Protein AF-A0A348SC33-F1 (afdb_monomer_lite)

Radius of gyration: 16.49 Å; chains: 1; bounding box: 42×33×47 Å

Secondary structure (DSSP, 8-state):
-EEESTTHHHHTT-EEEEEEETTEEEEEEEEEEEEEETTEEEEEEEEEE-SS--HHHHHHH-HHHHHH-EEEE-EEEEEEEEEEEETTEEEEEEEEEEEEETTEEEEEEEEEE-TTS-HHHHHHHHHHHHHHHTT-TT-----S-HHHHHHTT-

pLDDT: mean 93.89, std 4.31, range [76.69, 98.5]

Structure (mmCIF, N/CA/C/O backbone):
data_AF-A0A348SC33-F1
#
_entry.id   AF-A0A348SC33-F1
#
loop_
_atom_site.group_PDB
_atom_site.id
_atom_site.type_symbol
_atom_site.label_atom_id
_atom_site.label_alt_id
_atom_site.label_comp_id
_atom_site.label_asym_id
_atom_site.label_entity_id
_atom_site.label_seq_id
_atom_site.pdbx_PDB_ins_code
_atom_site.Cartn_x
_atom_site.Cartn_y
_atom_site.Cartn_z
_atom_site.occupancy
_atom_site.B_iso_or_equiv
_atom_site.auth_seq_id
_atom_site.auth_comp_id
_atom_site.auth_asym_id
_atom_site.auth_atom_id
_atom_site.pdbx_PDB_model_num
ATOM 1 N N . THR A 1 1 ? 5.438 -8.524 -5.247 1.00 96.69 1 THR A N 1
ATOM 2 C CA . THR A 1 1 ? 6.752 -8.060 -5.719 1.00 96.69 1 THR A CA 1
ATOM 3 C C . THR A 1 1 ? 6.723 -6.580 -6.020 1.00 96.69 1 THR A C 1
ATOM 5 O O . THR A 1 1 ? 5.744 -6.107 -6.583 1.00 96.69 1 THR A O 1
ATOM 8 N N . TYR A 1 2 ? 7.755 -5.843 -5.629 1.00 98.00 2 TYR A N 1
ATOM 9 C CA . TYR A 1 2 ? 7.982 -4.454 -6.014 1.00 98.00 2 TYR A CA 1
ATOM 10 C C . TYR A 1 2 ? 8.901 -4.395 -7.228 1.00 98.00 2 TYR A C 1
ATOM 12 O O . TYR A 1 2 ? 9.831 -5.197 -7.344 1.00 98.00 2 TYR A O 1
ATOM 20 N N . LEU A 1 3 ? 8.596 -3.460 -8.122 1.00 98.25 3 LEU A N 1
ATOM 21 C CA . LEU A 1 3 ? 9.279 -3.266 -9.390 1.00 98.25 3 LEU A CA 1
ATOM 22 C C . LEU A 1 3 ? 9.942 -1.892 -9.391 1.00 98.25 3 LEU A C 1
ATOM 24 O O . LEU A 1 3 ? 9.282 -0.899 -9.093 1.00 98.25 3 LEU A O 1
ATOM 28 N N . ASP A 1 4 ? 11.220 -1.841 -9.743 1.00 98.00 4 ASP A N 1
ATOM 29 C CA . ASP A 1 4 ? 11.948 -0.590 -9.952 1.00 98.00 4 ASP A CA 1
ATOM 30 C C . ASP A 1 4 ? 13.079 -0.817 -10.970 1.00 98.00 4 ASP A C 1
ATOM 32 O O . ASP A 1 4 ? 13.376 -1.948 -11.357 1.00 98.00 4 ASP A O 1
ATOM 36 N N . HIS A 1 5 ? 13.695 0.266 -11.423 1.00 97.75 5 HIS A N 1
ATOM 37 C CA . HIS A 1 5 ? 14.918 0.259 -12.206 1.00 97.75 5 HIS A CA 1
ATOM 38 C C . HIS A 1 5 ? 15.887 1.282 -11.618 1.00 97.75 5 HIS A C 1
ATOM 40 O O . HIS A 1 5 ? 15.567 2.470 -11.547 1.00 97.75 5 HIS A O 1
ATOM 46 N N . ALA A 1 6 ? 17.065 0.829 -11.180 1.00 95.38 6 ALA A N 1
ATOM 47 C CA . ALA A 1 6 ? 18.109 1.690 -10.612 1.00 95.38 6 ALA A CA 1
ATOM 48 C C . ALA A 1 6 ? 17.607 2.637 -9.492 1.00 95.38 6 ALA A C 1
ATOM 50 O O . ALA A 1 6 ? 18.049 3.778 -9.393 1.00 95.38 6 ALA A O 1
ATOM 51 N N . ALA A 1 7 ? 16.663 2.164 -8.664 1.00 94.75 7 ALA A N 1
ATOM 52 C CA . ALA A 1 7 ? 16.005 2.932 -7.597 1.00 94.75 7 ALA A CA 1
ATOM 53 C C . ALA A 1 7 ? 15.290 4.221 -8.068 1.00 94.75 7 ALA A C 1
ATOM 55 O O . ALA A 1 7 ? 15.092 5.156 -7.285 1.00 94.75 7 ALA A O 1
ATOM 56 N N . THR A 1 8 ? 14.902 4.303 -9.343 1.00 96.88 8 THR A N 1
ATOM 57 C CA . THR A 1 8 ? 14.295 5.505 -9.934 1.00 96.88 8 THR A CA 1
ATOM 58 C C . THR A 1 8 ? 12.948 5.846 -9.301 1.00 96.88 8 THR A C 1
ATOM 60 O O . THR A 1 8 ? 12.678 7.019 -9.050 1.00 96.88 8 THR A O 1
ATOM 63 N N . LEU A 1 9 ? 12.087 4.859 -9.041 1.00 96.44 9 LEU A N 1
ATOM 64 C CA . LEU A 1 9 ? 10.796 5.097 -8.387 1.00 96.44 9 LEU A CA 1
ATOM 65 C C . LEU A 1 9 ? 10.982 5.370 -6.894 1.00 96.44 9 LEU A C 1
ATOM 67 O O . LEU A 1 9 ? 10.425 6.341 -6.380 1.00 96.44 9 LEU A O 1
ATOM 71 N N . ILE A 1 10 ? 11.815 4.577 -6.218 1.00 93.62 10 ILE A N 1
ATOM 72 C CA . ILE A 1 10 ? 12.076 4.716 -4.779 1.00 93.62 10 ILE A CA 1
ATOM 73 C C . ILE A 1 10 ? 12.619 6.110 -4.443 1.00 93.62 10 ILE A C 1
ATOM 75 O O . ILE A 1 10 ? 12.118 6.762 -3.531 1.00 93.62 10 ILE A O 1
ATOM 79 N N . THR A 1 11 ? 13.593 6.616 -5.207 1.00 93.00 11 THR A N 1
ATOM 80 C CA . THR A 1 11 ? 14.168 7.961 -4.993 1.00 93.00 11 THR A CA 1
ATOM 81 C C . THR A 1 11 ? 13.171 9.097 -5.230 1.00 93.00 11 THR A C 1
ATOM 83 O O . THR A 1 11 ? 13.342 10.184 -4.682 1.00 93.00 11 THR A O 1
ATOM 86 N N . ARG A 1 12 ? 12.095 8.850 -5.989 1.00 92.62 12 ARG A N 1
ATOM 87 C CA . ARG A 1 12 ? 10.962 9.776 -6.161 1.00 92.62 12 ARG A CA 1
ATOM 88 C C . ARG A 1 12 ? 9.908 9.651 -5.053 1.00 92.62 12 ARG A C 1
ATOM 90 O O . ARG A 1 12 ? 8.905 10.358 -5.092 1.00 92.62 12 ARG A O 1
ATOM 97 N N . GLY A 1 13 ? 10.094 8.742 -4.095 1.00 91.56 13 GLY A N 1
ATOM 98 C CA . GLY A 1 13 ? 9.094 8.407 -3.079 1.00 91.56 13 GLY A CA 1
ATOM 99 C C . GLY A 1 13 ? 7.894 7.641 -3.646 1.00 91.56 13 GLY A C 1
ATOM 100 O O . GLY A 1 13 ? 6.788 7.739 -3.113 1.00 91.56 13 GLY A O 1
ATOM 101 N N . TRP A 1 14 ? 8.072 6.942 -4.769 1.00 96.06 14 TRP A N 1
ATOM 102 C CA . TRP A 1 14 ? 7.029 6.169 -5.441 1.00 96.06 14 TRP A CA 1
ATOM 103 C C . TRP A 1 14 ? 7.271 4.673 -5.254 1.00 96.06 14 TRP A C 1
ATOM 105 O O . TRP A 1 14 ? 8.401 4.220 -5.085 1.00 96.06 14 TRP A O 1
ATOM 115 N N . ALA A 1 15 ? 6.200 3.885 -5.319 1.00 97.25 15 ALA A N 1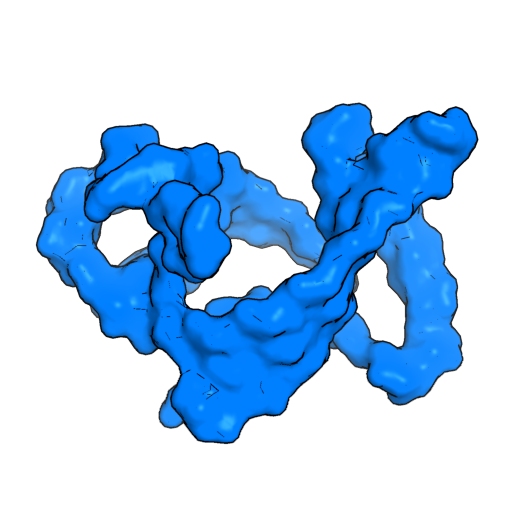
ATOM 116 C CA . ALA A 1 15 ? 6.289 2.434 -5.219 1.00 97.25 15 ALA A CA 1
ATOM 117 C C . ALA A 1 15 ? 5.344 1.760 -6.212 1.00 97.25 15 ALA A C 1
ATOM 119 O O . ALA A 1 15 ? 4.124 1.909 -6.109 1.00 97.25 15 ALA A O 1
ATOM 120 N N . LEU A 1 16 ? 5.906 0.980 -7.138 1.00 98.25 16 LEU A N 1
ATOM 121 C CA . LEU A 1 16 ? 5.145 0.109 -8.028 1.00 98.25 16 LEU A CA 1
ATOM 122 C C . LEU A 1 16 ? 5.199 -1.331 -7.516 1.00 98.25 16 LEU A C 1
ATOM 124 O O . LEU A 1 16 ? 6.271 -1.908 -7.337 1.00 98.25 16 LEU A O 1
ATOM 128 N N . ARG A 1 17 ? 4.028 -1.927 -7.297 1.00 98.00 17 ARG A N 1
ATOM 129 C CA . ARG A 1 17 ? 3.881 -3.295 -6.800 1.00 98.00 17 ARG A CA 1
ATOM 130 C C . ARG A 1 17 ? 3.050 -4.133 -7.763 1.00 98.00 17 ARG A C 1
ATOM 132 O O . ARG A 1 17 ? 1.928 -3.757 -8.073 1.00 98.00 17 ARG A O 1
ATOM 139 N N . ARG A 1 18 ? 3.564 -5.307 -8.138 1.00 98.25 18 ARG A N 1
ATOM 140 C CA . ARG A 1 18 ? 2.796 -6.427 -8.701 1.00 98.25 18 ARG A CA 1
ATOM 141 C C . ARG A 1 18 ? 2.378 -7.358 -7.560 1.00 98.25 18 ARG A C 1
ATOM 143 O O . ARG A 1 18 ? 3.235 -7.903 -6.855 1.00 98.25 18 ARG A O 1
ATOM 150 N N . ARG A 1 19 ? 1.075 -7.515 -7.333 1.00 97.50 19 ARG A N 1
ATOM 151 C CA . ARG A 1 19 ? 0.487 -8.407 -6.327 1.00 97.50 19 ARG A CA 1
ATOM 152 C C . ARG A 1 19 ? -0.188 -9.580 -7.023 1.00 97.50 19 ARG A C 1
ATOM 154 O O . ARG A 1 19 ? -1.135 -9.399 -7.776 1.00 97.50 19 ARG A O 1
ATOM 161 N N . GLU A 1 20 ? 0.283 -10.772 -6.696 1.00 96.69 20 GLU A N 1
ATOM 162 C CA . GLU A 1 20 ? -0.346 -12.039 -7.057 1.00 96.69 20 GLU A CA 1
ATOM 163 C C . GLU A 1 20 ? -1.084 -12.561 -5.821 1.00 96.69 20 GLU A C 1
ATOM 165 O O . GLU A 1 20 ? -0.603 -12.440 -4.691 1.00 96.69 20 GLU A O 1
ATOM 170 N N . THR A 1 21 ? -2.293 -13.082 -5.999 1.00 94.62 21 THR A N 1
ATOM 171 C CA . THR A 1 21 ? -3.114 -13.620 -4.909 1.00 94.62 21 THR A CA 1
ATOM 172 C C . THR A 1 21 ? -3.748 -14.918 -5.380 1.00 94.62 21 THR A C 1
ATOM 174 O O . THR A 1 21 ? -4.170 -15.027 -6.527 1.00 94.62 21 THR A O 1
ATOM 177 N N . VAL A 1 22 ? -3.774 -15.930 -4.509 1.00 91.56 22 VAL A N 1
ATOM 178 C CA . VAL A 1 22 ? -4.309 -17.252 -4.858 1.00 91.56 22 VAL A CA 1
ATOM 179 C C . VAL A 1 22 ? -5.757 -17.101 -5.321 1.00 91.56 22 VAL A C 1
ATOM 181 O O . VAL A 1 22 ? -6.580 -16.543 -4.598 1.00 91.56 22 VA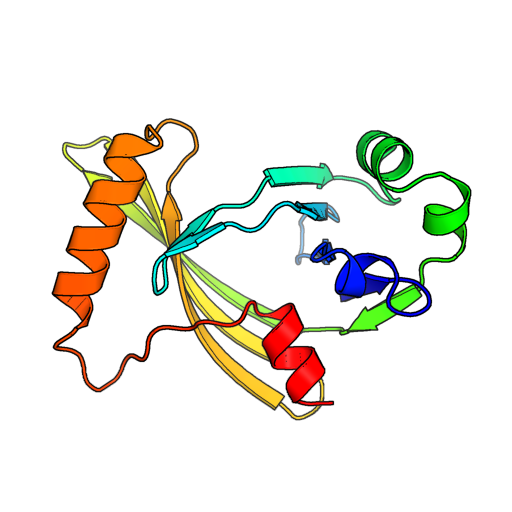L A O 1
ATOM 184 N N . SER A 1 23 ? -6.048 -17.606 -6.520 1.00 91.44 23 SER A N 1
ATOM 185 C CA . SER A 1 23 ? -7.378 -17.563 -7.140 1.00 91.44 23 SER A CA 1
ATOM 186 C C . SER A 1 23 ? -7.931 -16.154 -7.405 1.00 91.44 23 SER A C 1
ATOM 188 O O . SER A 1 23 ? -9.145 -15.996 -7.519 1.00 91.44 23 SER A O 1
ATOM 190 N N . ALA A 1 24 ? -7.070 -15.140 -7.524 1.00 93.44 24 ALA A N 1
ATOM 191 C CA . ALA A 1 24 ? -7.459 -13.782 -7.897 1.00 93.44 24 ALA A CA 1
ATOM 192 C C . ALA A 1 24 ? -6.550 -13.227 -9.011 1.00 93.44 24 ALA A C 1
ATOM 194 O O . ALA A 1 24 ? -5.402 -13.666 -9.132 1.00 93.44 24 ALA A O 1
ATOM 195 N N . PRO A 1 25 ? -7.036 -12.267 -9.821 1.00 94.88 25 PRO A N 1
ATOM 196 C CA . PRO A 1 25 ? -6.226 -11.632 -10.855 1.00 94.88 25 PRO A CA 1
ATOM 197 C C . PRO A 1 25 ? -4.972 -10.958 -10.292 1.00 94.88 25 PRO A C 1
ATOM 199 O O . PRO A 1 25 ? -4.972 -10.421 -9.179 1.00 94.88 25 PRO A O 1
ATOM 202 N N . THR A 1 26 ? -3.909 -10.938 -11.097 1.00 97.12 26 THR A N 1
ATOM 203 C CA . THR A 1 26 ? -2.724 -10.127 -10.811 1.00 97.12 26 THR A CA 1
ATOM 204 C C . THR A 1 26 ? -3.110 -8.656 -10.791 1.00 97.12 26 THR A C 1
ATOM 206 O O . THR A 1 26 ? -3.852 -8.171 -11.649 1.00 97.12 26 THR A O 1
ATOM 209 N N . ARG A 1 27 ? -2.591 -7.933 -9.801 1.00 98.00 27 ARG A N 1
ATOM 210 C CA . ARG A 1 27 ? -2.883 -6.518 -9.607 1.00 98.00 27 ARG A CA 1
ATOM 211 C C . ARG A 1 27 ? -1.620 -5.684 -9.558 1.00 98.00 27 ARG A C 1
ATOM 213 O O . ARG A 1 27 ? -0.666 -6.036 -8.866 1.00 98.00 27 ARG A O 1
ATOM 220 N N . TYR A 1 28 ? -1.638 -4.558 -10.251 1.00 98.50 28 TYR A N 1
ATOM 221 C CA . TYR A 1 28 ? -0.593 -3.552 -10.212 1.00 98.50 28 TYR A CA 1
ATOM 222 C C . TYR A 1 28 ? -1.068 -2.349 -9.410 1.00 98.50 28 TYR A C 1
ATOM 224 O O . TYR A 1 28 ? -2.157 -1.828 -9.642 1.00 98.50 28 TYR A O 1
ATOM 232 N N . THR A 1 29 ? -0.228 -1.910 -8.481 1.00 98.12 29 THR A N 1
ATOM 233 C CA . THR A 1 29 ? -0.479 -0.751 -7.630 1.00 98.12 29 THR A CA 1
ATOM 234 C C . THR A 1 29 ? 0.693 0.213 -7.748 1.00 98.12 29 THR A C 1
ATOM 236 O O . THR A 1 29 ? 1.812 -0.155 -7.388 1.00 98.12 29 THR A O 1
ATOM 239 N N . LEU A 1 30 ? 0.446 1.439 -8.202 1.00 98.19 30 LEU A N 1
ATOM 240 C CA . LEU A 1 30 ? 1.401 2.543 -8.128 1.00 98.19 30 LEU A CA 1
ATOM 241 C C . LEU A 1 30 ? 0.975 3.493 -7.004 1.00 98.19 30 LEU A C 1
ATOM 243 O O . LEU A 1 30 ? -0.050 4.161 -7.133 1.00 98.19 30 LEU A O 1
ATOM 247 N N . LYS A 1 31 ? 1.764 3.570 -5.927 1.00 97.00 31 LYS A N 1
ATOM 248 C CA . LYS A 1 31 ? 1.568 4.533 -4.829 1.00 97.00 31 LYS A CA 1
ATOM 249 C C . LYS A 1 31 ? 2.548 5.700 -4.960 1.00 97.00 31 LYS A C 1
ATOM 251 O O . LYS A 1 31 ? 3.727 5.471 -5.235 1.00 97.00 31 LYS A O 1
ATOM 256 N N . ARG A 1 32 ? 2.065 6.929 -4.768 1.00 93.94 32 ARG A N 1
ATOM 257 C CA . ARG A 1 32 ? 2.800 8.189 -4.990 1.00 93.94 32 ARG A CA 1
ATOM 258 C C . ARG A 1 32 ? 2.464 9.221 -3.911 1.00 93.94 32 ARG A C 1
ATOM 260 O O . ARG A 1 32 ? 1.504 9.044 -3.164 1.00 93.94 32 ARG A O 1
ATOM 267 N N . ASN A 1 33 ? 3.234 10.309 -3.881 1.00 81.38 33 ASN A N 1
ATOM 268 C CA . ASN A 1 33 ? 2.921 11.538 -3.142 1.00 81.38 33 ASN A CA 1
ATOM 269 C C . ASN A 1 33 ? 2.544 11.295 -1.671 1.00 81.38 33 ASN A C 1
ATOM 271 O O . ASN A 1 33 ? 1.485 11.716 -1.210 1.00 81.38 33 ASN A O 1
ATOM 275 N N . ALA A 1 34 ? 3.404 10.590 -0.934 1.00 80.31 34 ALA A N 1
ATOM 276 C CA . ALA A 1 34 ? 3.142 10.292 0.467 1.00 80.31 34 ALA A CA 1
ATOM 277 C C . ALA A 1 34 ? 3.141 11.559 1.331 1.00 80.31 34 ALA A C 1
ATOM 279 O O . ALA A 1 34 ? 4.129 12.290 1.393 1.00 80.31 34 ALA A O 1
ATOM 280 N N . LYS A 1 35 ? 2.034 11.781 2.039 1.00 82.38 35 LYS A N 1
ATOM 281 C CA . LYS A 1 35 ? 1.952 12.663 3.201 1.00 82.38 35 LYS A CA 1
ATOM 282 C C . LYS A 1 35 ? 1.808 11.799 4.440 1.00 82.38 35 LYS A C 1
ATOM 284 O O . LYS A 1 35 ? 1.088 10.801 4.424 1.00 82.38 35 LYS A O 1
ATOM 289 N N . GLN A 1 36 ? 2.498 12.181 5.504 1.00 81.75 36 GLN A N 1
ATOM 290 C CA . GLN A 1 36 ? 2.494 11.425 6.744 1.00 81.75 36 GLN A CA 1
ATOM 291 C C . GLN A 1 36 ? 2.354 12.357 7.941 1.00 81.75 36 GLN A C 1
ATOM 293 O O . GLN A 1 36 ? 3.068 13.354 8.046 1.00 81.75 36 GLN A O 1
ATOM 298 N N . VAL A 1 37 ? 1.448 12.002 8.850 1.00 76.69 37 VAL A N 1
ATOM 299 C CA . VAL A 1 37 ? 1.292 12.633 10.163 1.00 76.69 37 VAL A CA 1
ATOM 300 C C . VAL A 1 37 ? 1.272 11.517 11.206 1.00 76.69 37 VAL A C 1
ATOM 302 O O . VAL A 1 37 ? 0.289 10.791 11.334 1.00 76.69 37 VAL A O 1
ATOM 305 N N . GLY A 1 38 ? 2.383 11.332 11.921 1.00 80.69 38 GLY A N 1
ATOM 306 C CA . GLY A 1 38 ? 2.540 10.199 12.840 1.00 80.69 38 GLY A CA 1
ATOM 307 C C . GLY A 1 38 ? 2.523 8.855 12.100 1.00 80.69 38 GLY A C 1
ATOM 308 O O . GLY A 1 38 ? 3.342 8.637 11.204 1.00 80.69 38 GLY A O 1
ATOM 309 N N . ALA A 1 39 ? 1.603 7.961 12.474 1.00 83.19 39 ALA A N 1
ATOM 310 C CA . ALA A 1 39 ? 1.352 6.689 11.774 1.00 83.19 3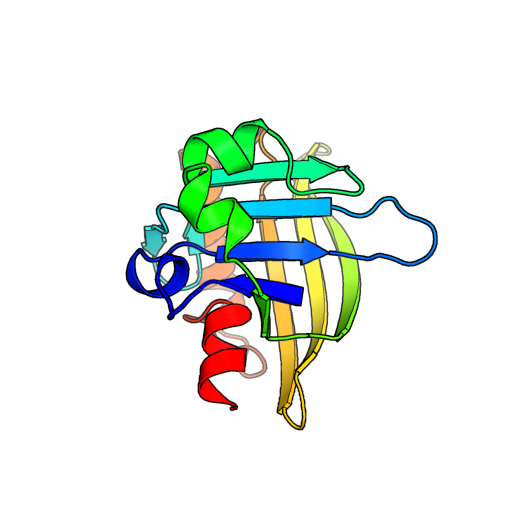9 ALA A CA 1
ATOM 311 C C . ALA A 1 39 ? 0.292 6.791 10.662 1.00 83.19 39 ALA A C 1
ATOM 313 O O . ALA A 1 39 ? -0.008 5.802 9.994 1.00 83.19 39 ALA A O 1
ATOM 314 N N . PHE A 1 40 ? -0.300 7.969 10.448 1.00 88.12 40 PHE A N 1
ATOM 315 C CA . PHE A 1 40 ? -1.288 8.160 9.395 1.00 88.12 40 PHE A CA 1
ATOM 316 C C . PHE A 1 40 ? -0.600 8.488 8.068 1.00 88.12 40 PHE A C 1
ATOM 318 O O . PHE A 1 40 ? 0.080 9.509 7.953 1.00 88.12 40 PHE A O 1
ATOM 325 N N . HIS A 1 41 ? -0.784 7.621 7.069 1.00 88.12 41 HIS A N 1
ATOM 326 C CA . HIS A 1 41 ? -0.224 7.775 5.727 1.00 88.12 41 HIS A CA 1
ATOM 327 C C . HIS A 1 41 ? -1.327 8.055 4.706 1.00 88.12 41 HIS A C 1
ATOM 329 O O . HIS A 1 41 ? -2.230 7.242 4.523 1.00 88.12 41 HIS A O 1
ATOM 335 N N . GLN A 1 42 ? -1.190 9.150 3.963 1.00 89.00 42 GLN A N 1
ATOM 336 C CA . GLN A 1 42 ? -2.030 9.480 2.813 1.00 89.00 42 GLN A CA 1
ATOM 337 C C . GLN A 1 42 ? -1.189 9.426 1.541 1.00 89.00 42 GLN A C 1
ATOM 339 O O . GLN A 1 42 ? -0.081 9.964 1.503 1.00 89.00 42 GLN A O 1
ATOM 344 N N . ARG A 1 43 ? -1.684 8.743 0.506 1.00 89.94 43 ARG A N 1
ATOM 345 C CA . ARG A 1 43 ? -0.974 8.544 -0.765 1.00 89.94 43 ARG A CA 1
ATOM 346 C C . ARG A 1 43 ? -1.948 8.542 -1.927 1.00 89.94 43 ARG A C 1
ATOM 348 O O . ARG A 1 43 ? -3.040 7.996 -1.808 1.00 89.94 43 ARG A O 1
ATOM 355 N N . ASP A 1 44 ? -1.481 9.040 -3.062 1.00 91.88 44 ASP A N 1
ATOM 356 C CA . ASP A 1 44 ? -2.177 8.854 -4.329 1.00 91.88 44 ASP A CA 1
ATOM 357 C C . ASP A 1 44 ? -1.920 7.436 -4.840 1.00 91.88 44 ASP A C 1
ATOM 359 O O . ASP A 1 44 ? -0.774 6.972 -4.867 1.00 91.88 44 ASP A O 1
ATOM 363 N N . GLU A 1 45 ? -2.971 6.755 -5.291 1.00 95.25 45 GLU A N 1
ATOM 364 C CA . GLU A 1 45 ? -2.891 5.363 -5.728 1.00 95.25 45 GLU A CA 1
ATOM 365 C C . GLU A 1 45 ? -3.574 5.147 -7.081 1.00 95.25 45 GLU A C 1
ATOM 367 O O . GLU A 1 45 ? -4.700 5.582 -7.311 1.00 95.25 45 GLU A O 1
ATOM 372 N N . ILE A 1 46 ? -2.884 4.447 -7.986 1.00 96.31 46 ILE A N 1
ATOM 373 C CA . ILE A 1 46 ? -3.496 3.827 -9.166 1.00 96.31 46 ILE A CA 1
ATOM 374 C C . ILE A 1 46 ? -3.409 2.322 -8.959 1.00 96.31 46 ILE A C 1
ATOM 376 O O . ILE A 1 46 ? -2.311 1.763 -8.942 1.00 96.31 46 ILE A O 1
ATOM 380 N N . GLU A 1 47 ? -4.559 1.670 -8.810 1.00 97.12 47 GLU A N 1
ATOM 381 C CA . GLU A 1 47 ? -4.652 0.221 -8.666 1.00 97.12 47 GLU A CA 1
ATOM 382 C C . GLU A 1 47 ? -5.488 -0.376 -9.808 1.00 97.12 47 GLU A C 1
ATOM 384 O O . GLU A 1 47 ? -6.627 0.035 -10.046 1.00 97.12 47 GLU A O 1
ATOM 389 N N . ARG A 1 48 ? -4.911 -1.327 -10.549 1.00 97.62 48 ARG A N 1
ATOM 390 C CA . ARG A 1 48 ? -5.531 -1.947 -11.729 1.00 97.62 48 ARG A CA 1
ATOM 391 C C . ARG A 1 48 ? -5.136 -3.414 -11.852 1.00 97.62 48 ARG A C 1
ATOM 393 O O . ARG A 1 48 ? -4.008 -3.792 -11.543 1.00 97.62 48 ARG A O 1
ATOM 400 N N . GLU A 1 49 ? -6.069 -4.236 -12.312 1.00 97.06 49 GLU A N 1
ATOM 401 C CA . GLU A 1 49 ? -5.825 -5.649 -12.616 1.00 97.06 49 GLU A CA 1
ATOM 402 C C . GLU A 1 49 ? -5.263 -5.809 -14.032 1.00 97.06 49 GLU A C 1
ATOM 404 O O . GLU A 1 49 ? -5.563 -5.008 -14.920 1.00 97.06 49 GLU A O 1
ATOM 409 N N . GLY A 1 50 ? -4.435 -6.830 -14.240 1.00 93.69 50 GLY A N 1
ATOM 410 C CA . GLY A 1 50 ? -3.884 -7.144 -15.554 1.00 93.69 50 GLY A CA 1
ATOM 411 C C . GLY A 1 50 ? -2.703 -8.105 -15.501 1.00 93.69 50 GLY A C 1
ATOM 412 O O . GLY A 1 50 ? -2.041 -8.243 -14.474 1.00 93.69 50 GLY A O 1
ATOM 413 N N . ASP A 1 51 ? -2.423 -8.739 -16.639 1.00 92.94 51 ASP A N 1
ATOM 414 C CA . ASP A 1 51 ? -1.270 -9.636 -16.818 1.00 92.94 51 ASP A CA 1
ATOM 415 C C . ASP A 1 51 ? 0.034 -8.875 -17.119 1.00 92.94 51 ASP A C 1
ATOM 417 O O . ASP A 1 51 ? 1.129 -9.430 -17.048 1.00 92.94 51 ASP A O 1
ATOM 421 N N . GLN A 1 52 ? -0.081 -7.591 -17.463 1.00 95.25 52 GLN A N 1
ATOM 422 C CA . GLN A 1 52 ? 1.024 -6.670 -17.717 1.00 95.25 52 GLN A CA 1
ATOM 423 C C . GLN A 1 52 ? 0.793 -5.354 -16.977 1.00 95.25 52 GLN A C 1
ATOM 425 O O . GLN A 1 52 ? -0.315 -5.091 -16.505 1.00 95.25 52 GLN A O 1
ATOM 430 N N . ILE A 1 53 ? 1.833 -4.513 -16.903 1.00 97.06 53 ILE A N 1
ATOM 431 C CA . ILE A 1 53 ? 1.728 -3.181 -16.298 1.00 97.06 53 ILE A CA 1
ATOM 432 C C . ILE A 1 53 ? 0.643 -2.381 -17.047 1.00 97.06 53 ILE A C 1
ATOM 434 O O . ILE A 1 53 ? 0.786 -2.145 -18.249 1.00 97.06 53 ILE A O 1
ATOM 438 N N . PRO A 1 54 ? -0.430 -1.951 -16.363 1.00 97.75 54 PRO A N 1
ATOM 439 C CA . PRO A 1 54 ? -1.552 -1.246 -16.974 1.00 97.75 54 PRO A CA 1
ATOM 440 C C . PRO A 1 54 ? -1.132 0.062 -17.647 1.00 97.75 54 PRO A C 1
ATOM 442 O O . PRO A 1 54 ? -0.289 0.794 -17.129 1.00 97.75 54 PRO A O 1
ATOM 445 N N . THR A 1 55 ? -1.767 0.396 -18.773 1.00 97.25 55 THR A N 1
ATOM 446 C CA . THR A 1 55 ? -1.411 1.562 -19.603 1.00 97.25 55 THR A CA 1
ATOM 447 C C . THR A 1 55 ? -1.432 2.881 -18.830 1.00 97.25 55 THR A C 1
ATOM 449 O O . THR A 1 55 ? -0.580 3.728 -19.063 1.00 97.25 55 THR A O 1
ATOM 452 N N . GLU A 1 56 ? -2.352 3.044 -17.876 1.00 9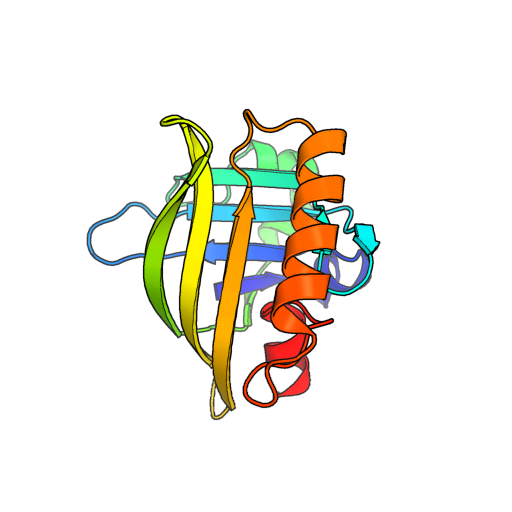7.25 56 GLU A N 1
ATOM 453 C CA . GLU A 1 56 ? -2.421 4.222 -16.997 1.00 97.25 56 GLU A CA 1
ATOM 454 C C . GLU A 1 56 ? -1.148 4.384 -16.150 1.00 97.25 56 GLU A C 1
ATOM 456 O O . GLU A 1 56 ? -0.612 5.483 -16.032 1.00 97.25 56 GLU A O 1
ATOM 461 N N . ILE A 1 57 ? -0.618 3.279 -15.615 1.00 98.12 57 ILE A N 1
ATOM 462 C CA . ILE A 1 57 ? 0.639 3.272 -14.858 1.00 98.12 57 ILE A CA 1
ATOM 463 C C . ILE A 1 57 ? 1.821 3.523 -15.800 1.00 98.12 57 ILE A C 1
ATOM 465 O O . ILE A 1 57 ? 2.714 4.288 -15.451 1.00 98.12 57 ILE A O 1
ATOM 469 N N . VAL A 1 58 ? 1.822 2.932 -17.002 1.00 98.06 58 VAL A N 1
ATOM 470 C CA . VAL A 1 58 ? 2.869 3.175 -18.015 1.00 98.06 58 VAL A CA 1
ATOM 471 C C . VAL A 1 58 ? 2.909 4.643 -18.437 1.00 98.06 58 VAL A C 1
ATOM 473 O O . VAL A 1 58 ? 3.990 5.212 -18.557 1.00 98.06 58 VAL A O 1
ATOM 476 N N . HIS A 1 59 ? 1.748 5.266 -18.642 1.00 97.56 59 HIS A N 1
ATOM 477 C CA . HIS A 1 59 ? 1.645 6.690 -18.954 1.00 97.56 59 HIS A CA 1
ATOM 478 C C . HIS A 1 59 ? 2.230 7.547 -17.825 1.00 97.56 59 HIS A C 1
ATOM 480 O O . HIS A 1 59 ? 2.953 8.502 -18.090 1.00 97.56 59 HIS A O 1
ATOM 486 N N . GLU A 1 60 ? 1.959 7.174 -16.574 1.00 96.94 60 GLU A N 1
ATOM 487 C CA . GLU A 1 60 ? 2.435 7.894 -15.396 1.00 96.94 60 GLU A CA 1
ATOM 488 C C . GLU A 1 60 ? 3.958 7.807 -15.200 1.00 96.94 60 GLU A C 1
ATOM 490 O O . GLU A 1 60 ? 4.604 8.807 -14.895 1.00 96.94 60 GLU A O 1
ATOM 495 N N . ILE A 1 61 ? 4.551 6.620 -15.364 1.00 96.94 61 ILE A N 1
ATOM 496 C CA . ILE A 1 61 ? 5.990 6.411 -15.108 1.00 96.94 61 ILE A CA 1
ATOM 497 C C . ILE A 1 61 ? 6.868 6.608 -16.354 1.00 96.94 61 ILE A C 1
ATOM 499 O O . ILE A 1 61 ? 8.083 6.763 -16.229 1.00 96.94 61 ILE A O 1
ATOM 503 N N . GLY A 1 62 ? 6.263 6.614 -17.543 1.00 97.81 62 GLY A N 1
ATOM 504 C CA . GLY A 1 62 ? 6.932 6.677 -18.839 1.00 97.81 62 GLY A CA 1
ATOM 505 C C . GLY A 1 62 ? 7.242 5.296 -19.430 1.00 97.81 62 GLY A C 1
ATOM 506 O O . GLY A 1 62 ? 7.628 4.359 -18.731 1.00 97.81 62 GLY A O 1
ATOM 507 N N . THR A 1 63 ? 7.116 5.181 -20.755 1.00 97.31 63 THR A N 1
ATOM 508 C CA . THR A 1 63 ? 7.297 3.921 -21.502 1.00 97.31 63 THR A CA 1
ATOM 509 C C . THR A 1 63 ? 8.704 3.343 -21.388 1.00 97.31 63 THR A C 1
ATOM 511 O O . THR A 1 63 ? 8.843 2.130 -21.253 1.00 97.31 63 THR A O 1
ATOM 514 N N . GLN A 1 64 ? 9.737 4.194 -21.409 1.00 97.56 64 GLN A N 1
ATOM 515 C CA . GLN A 1 64 ? 11.124 3.753 -21.260 1.00 97.56 64 GLN A CA 1
ATOM 516 C C . GLN A 1 64 ? 11.333 3.077 -19.904 1.00 97.56 64 GLN A C 1
ATOM 518 O O . GLN A 1 64 ? 11.695 1.903 -19.862 1.00 97.56 64 GLN A O 1
ATOM 523 N N . LEU A 1 65 ? 11.018 3.780 -18.810 1.00 97.81 65 LEU A N 1
ATOM 524 C CA . LEU A 1 65 ? 11.156 3.232 -17.464 1.00 97.81 65 LEU A CA 1
ATOM 525 C C . LEU A 1 65 ? 10.346 1.941 -17.322 1.00 97.81 65 LEU A C 1
ATOM 527 O O . LEU A 1 65 ? 10.884 0.945 -16.855 1.00 97.81 65 LEU A O 1
ATOM 531 N N . ALA A 1 66 ? 9.094 1.922 -17.797 1.00 97.75 66 ALA A N 1
ATOM 532 C CA . ALA A 1 66 ? 8.240 0.737 -17.747 1.00 97.75 66 ALA A CA 1
ATOM 533 C C . ALA A 1 66 ? 8.871 -0.505 -18.409 1.00 97.75 66 ALA A C 1
ATOM 535 O O . ALA A 1 66 ? 8.658 -1.616 -17.928 1.00 97.75 66 ALA A O 1
ATOM 536 N N . SER A 1 67 ? 9.652 -0.324 -19.480 1.00 97.00 67 SER A N 1
ATOM 537 C CA . SER A 1 67 ? 10.341 -1.415 -20.184 1.00 97.00 67 SER A CA 1
ATOM 538 C C . SER A 1 67 ? 11.617 -1.919 -19.493 1.00 97.00 67 SER A C 1
ATOM 540 O O . SER A 1 67 ? 12.080 -3.015 -19.799 1.00 97.00 67 SER A O 1
ATOM 542 N N . GLU A 1 68 ? 12.169 -1.148 -18.555 1.00 97.94 68 GLU A N 1
ATOM 543 C CA . GLU A 1 68 ? 13.433 -1.432 -17.853 1.00 97.94 68 GLU A CA 1
ATOM 544 C C . GLU A 1 68 ? 13.221 -1.945 -16.411 1.00 97.94 68 GLU A C 1
ATOM 546 O O . GLU A 1 68 ?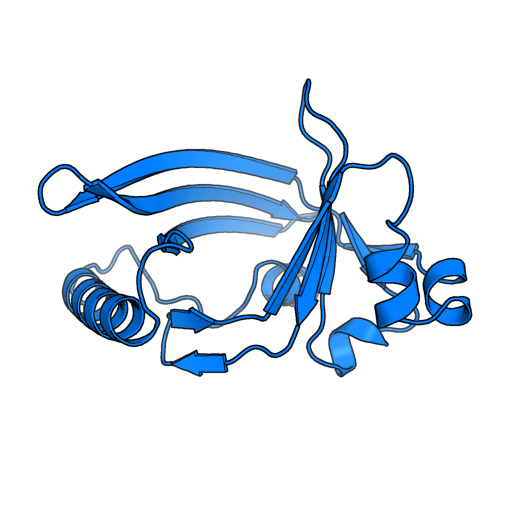 14.175 -2.357 -15.731 1.00 97.94 68 GLU A O 1
ATOM 551 N N . LEU A 1 69 ? 11.970 -1.915 -15.934 1.00 98.12 69 LEU A N 1
ATOM 552 C CA . LEU A 1 69 ? 11.578 -2.382 -14.607 1.00 98.12 69 LEU A CA 1
ATOM 553 C C . LEU A 1 69 ? 11.922 -3.857 -14.402 1.00 98.12 69 LEU A C 1
ATOM 555 O O . LEU A 1 69 ? 11.640 -4.714 -15.239 1.00 98.12 69 LEU A O 1
ATOM 559 N N . HIS A 1 70 ? 12.443 -4.162 -13.221 1.00 97.12 70 HIS A N 1
ATOM 560 C CA . HIS A 1 70 ? 12.682 -5.523 -12.764 1.00 97.12 70 HIS A CA 1
ATOM 561 C C . HIS A 1 70 ? 12.289 -5.670 -11.296 1.00 97.12 70 HIS A C 1
ATOM 563 O O . HIS A 1 70 ? 12.013 -4.698 -10.592 1.00 97.12 70 HIS A O 1
ATOM 569 N N . GLU A 1 71 ? 12.212 -6.916 -10.842 1.00 96.88 71 GLU A N 1
ATOM 570 C CA . GLU A 1 71 ? 11.889 -7.234 -9.456 1.00 96.88 71 GLU A CA 1
ATOM 571 C C . GLU A 1 71 ? 13.028 -6.787 -8.538 1.00 96.88 71 GLU A C 1
ATOM 573 O O . GLU A 1 71 ? 14.165 -7.222 -8.704 1.00 96.88 71 GLU A O 1
ATOM 578 N N . VAL A 1 72 ? 12.716 -5.926 -7.568 1.00 96.19 72 VAL A N 1
ATOM 579 C CA . VAL A 1 72 ? 13.698 -5.432 -6.587 1.00 96.19 72 VAL A CA 1
ATOM 580 C C . VAL A 1 72 ? 13.453 -5.980 -5.185 1.00 96.19 72 VAL A C 1
ATOM 582 O O . VAL A 1 72 ? 14.398 -6.223 -4.444 1.00 96.19 72 VAL A O 1
ATOM 585 N N . VAL A 1 73 ? 12.189 -6.220 -4.820 1.00 96.00 73 VAL A N 1
ATOM 586 C CA . VAL A 1 73 ? 11.809 -6.779 -3.514 1.00 96.00 73 VAL A CA 1
ATOM 587 C C . VAL A 1 73 ? 10.611 -7.707 -3.675 1.00 96.00 73 VAL A C 1
ATOM 589 O O . VAL A 1 73 ? 9.564 -7.305 -4.185 1.00 96.00 73 VAL A O 1
ATOM 592 N N . THR A 1 74 ? 10.711 -8.933 -3.166 1.00 96.56 74 THR A N 1
ATOM 593 C CA . THR A 1 74 ? 9.599 -9.893 -3.157 1.00 96.56 74 THR A CA 1
ATOM 594 C C . THR A 1 74 ? 9.216 -10.243 -1.729 1.00 96.56 74 THR A C 1
ATOM 596 O O . THR A 1 74 ? 10.051 -10.662 -0.934 1.00 96.56 74 THR A O 1
ATOM 599 N N . MET A 1 75 ? 7.926 -10.101 -1.425 1.00 96.56 75 MET A N 1
ATOM 600 C CA . MET A 1 75 ? 7.349 -10.406 -0.120 1.00 96.56 75 MET A CA 1
ATOM 601 C C . MET A 1 75 ? 6.264 -11.465 -0.253 1.00 96.56 75 MET A C 1
ATOM 603 O O . MET A 1 75 ? 5.515 -11.477 -1.234 1.00 96.56 75 MET A O 1
ATOM 607 N N . ARG A 1 76 ? 6.127 -12.291 0.780 1.00 96.75 76 ARG A N 1
ATOM 608 C CA . ARG A 1 76 ? 4.936 -13.103 1.031 1.00 96.75 76 ARG A CA 1
ATOM 609 C C . ARG A 1 76 ? 4.169 -12.488 2.186 1.00 96.75 76 ARG A C 1
ATOM 611 O O . ARG A 1 76 ? 4.768 -12.074 3.172 1.00 96.75 76 ARG A O 1
ATOM 618 N N . GLN A 1 77 ? 2.852 -12.436 2.054 1.00 96.69 77 GLN A N 1
ATOM 619 C CA . GLN A 1 77 ? 1.981 -11.812 3.036 1.00 96.69 77 GLN A CA 1
ATOM 620 C C . GLN A 1 77 ? 0.784 -12.715 3.303 1.00 96.69 77 GLN A C 1
ATOM 622 O O . GLN A 1 77 ? 0.115 -13.161 2.369 1.00 96.69 77 GLN A O 1
ATOM 627 N N . ARG A 1 78 ? 0.487 -12.939 4.581 1.00 97.25 78 ARG A N 1
ATOM 628 C CA . ARG A 1 78 ? -0.798 -13.472 5.025 1.00 97.25 78 ARG A CA 1
ATOM 629 C C . ARG A 1 78 ? -1.577 -12.341 5.681 1.00 97.25 78 ARG A C 1
ATOM 631 O O . ARG A 1 78 ? -1.201 -11.885 6.754 1.00 97.25 78 ARG A O 1
ATOM 638 N N . ARG A 1 79 ? -2.657 -11.914 5.026 1.00 96.25 79 ARG A N 1
ATOM 639 C CA . ARG A 1 79 ? -3.549 -10.853 5.505 1.00 96.25 79 ARG A CA 1
ATOM 640 C C . ARG A 1 79 ? -4.825 -11.440 6.097 1.00 96.25 79 ARG A C 1
ATOM 642 O O . ARG A 1 79 ? -5.410 -12.360 5.522 1.00 96.25 79 ARG A O 1
ATOM 649 N N . ARG A 1 80 ? -5.280 -10.880 7.213 1.00 97.19 80 ARG A N 1
ATOM 650 C CA . ARG A 1 80 ? -6.665 -10.991 7.697 1.00 97.19 80 ARG A CA 1
ATOM 651 C C . ARG A 1 80 ? -7.287 -9.600 7.678 1.00 97.19 80 ARG A C 1
ATOM 653 O O . ARG A 1 80 ? -6.565 -8.633 7.886 1.00 97.19 80 ARG A O 1
ATOM 660 N N . SER A 1 81 ? -8.583 -9.510 7.394 1.00 96.62 81 SER A N 1
ATOM 661 C CA . SER A 1 81 ? -9.287 -8.237 7.205 1.00 96.62 81 SER A CA 1
ATOM 662 C C . SER A 1 81 ? -10.636 -8.268 7.902 1.00 96.62 81 SER A C 1
ATOM 664 O O . SER A 1 81 ? -11.341 -9.277 7.819 1.00 96.62 81 SER A O 1
ATOM 666 N N . TRP A 1 82 ? -10.996 -7.165 8.549 1.00 97.56 82 TRP A N 1
ATOM 667 C CA . TRP A 1 82 ? -12.285 -6.965 9.199 1.00 97.56 82 TRP A CA 1
ATOM 668 C C . TRP A 1 82 ? -12.797 -5.552 8.908 1.00 97.56 82 TRP A C 1
ATOM 670 O O . TRP A 1 82 ? -12.057 -4.595 9.140 1.00 97.56 82 TRP A O 1
ATOM 680 N N . PRO A 1 83 ? -14.054 -5.395 8.460 1.00 97.12 83 PRO A N 1
ATOM 681 C CA . PRO A 1 83 ? -14.623 -4.073 8.261 1.00 97.12 83 PRO A CA 1
ATOM 682 C C . PRO A 1 83 ? -14.882 -3.404 9.614 1.00 97.12 83 PRO A C 1
ATOM 684 O O . PRO A 1 83 ? -15.476 -4.004 10.515 1.00 97.12 83 PRO A O 1
ATOM 687 N N . LEU A 1 84 ? -14.482 -2.145 9.741 1.00 95.19 84 LEU A N 1
ATOM 688 C CA . LEU A 1 84 ? -14.831 -1.270 10.853 1.00 95.19 84 LEU A CA 1
ATOM 689 C C . LEU A 1 84 ? -16.064 -0.452 10.482 1.00 95.19 84 LEU A C 1
ATOM 691 O O . LEU A 1 84 ? -16.128 0.152 9.408 1.00 95.19 84 LEU A O 1
ATOM 695 N N . GLN A 1 85 ? -17.046 -0.433 11.380 1.00 94.94 85 GLN A N 1
ATOM 696 C CA . GLN A 1 85 ? -18.304 0.270 11.166 1.00 94.94 85 GLN A CA 1
ATOM 697 C C . GLN A 1 85 ? -18.501 1.389 12.180 1.00 94.94 85 GLN A C 1
ATOM 699 O O . GLN A 1 85 ? -18.272 1.203 13.374 1.00 94.94 85 GLN A O 1
ATOM 704 N N . LEU A 1 86 ? -19.016 2.515 11.697 1.00 91.56 86 LEU A N 1
ATOM 705 C CA . LEU A 1 86 ? -19.493 3.628 12.504 1.00 91.56 86 LEU A CA 1
ATOM 706 C C . LEU A 1 86 ? -20.937 3.922 12.096 1.00 91.56 86 LEU A C 1
ATOM 708 O O . LEU A 1 86 ? -21.230 4.127 10.919 1.00 91.56 86 LEU A O 1
ATOM 712 N N . ASN A 1 87 ? -21.858 3.892 13.062 1.00 92.25 87 ASN A N 1
ATOM 713 C CA . ASN A 1 87 ? -23.291 4.129 12.838 1.00 92.25 87 ASN A CA 1
ATOM 714 C C . ASN A 1 87 ? -23.901 3.256 11.718 1.00 92.25 87 ASN A C 1
ATOM 716 O O . ASN A 1 87 ? -24.737 3.710 10.940 1.00 92.25 87 ASN A O 1
ATOM 720 N N . GLY A 1 88 ? -23.463 1.996 11.622 1.00 92.62 88 GLY A N 1
ATOM 721 C CA . GLY A 1 88 ? -23.949 1.032 10.627 1.00 92.62 88 GLY A CA 1
ATOM 722 C C . GLY A 1 88 ? -23.364 1.188 9.218 1.00 92.62 88 GLY A C 1
ATOM 723 O O . GLY A 1 88 ? -23.755 0.440 8.327 1.00 92.62 88 GLY A O 1
ATOM 724 N N . SER A 1 89 ? -22.428 2.117 9.005 1.00 94.06 89 SER A N 1
ATOM 725 C CA . SER A 1 89 ? -21.698 2.274 7.740 1.00 94.06 89 SER A CA 1
ATOM 726 C C . SER A 1 89 ? -20.256 1.805 7.891 1.00 94.06 89 SER A C 1
ATOM 728 O O . SER A 1 89 ? -19.627 2.085 8.910 1.00 94.06 89 SER A O 1
ATOM 730 N N . VAL A 1 90 ? -19.719 1.107 6.887 1.00 96.19 90 VAL A N 1
ATOM 731 C CA . VAL A 1 90 ? -18.289 0.761 6.852 1.00 96.19 90 VAL A CA 1
ATOM 732 C C . VAL A 1 90 ? -17.486 2.034 6.603 1.00 96.19 90 VAL A C 1
ATOM 734 O O . VAL A 1 90 ? -17.747 2.742 5.633 1.00 96.19 90 VAL A O 1
ATOM 737 N N . VAL A 1 91 ? -16.524 2.314 7.479 1.00 96.69 91 VAL A N 1
ATOM 738 C CA . VAL A 1 91 ? -15.660 3.506 7.402 1.00 96.69 91 VAL A CA 1
ATOM 739 C C . VAL A 1 91 ? -14.196 3.159 7.152 1.00 96.69 91 VAL A C 1
ATOM 741 O O . VAL A 1 91 ? -13.456 3.982 6.624 1.00 96.69 91 VAL A O 1
ATOM 744 N N . ALA A 1 92 ? -13.771 1.943 7.486 1.00 97.31 92 ALA A N 1
ATOM 745 C CA . ALA A 1 92 ? -12.410 1.479 7.255 1.00 97.31 92 ALA A CA 1
ATOM 746 C C . ALA A 1 92 ? -12.339 -0.050 7.223 1.00 97.31 92 ALA A C 1
ATOM 748 O O . ALA A 1 92 ? -13.243 -0.725 7.714 1.00 97.31 92 ALA A O 1
ATOM 749 N N . ASP A 1 93 ? -11.232 -0.584 6.724 1.00 97.38 93 ASP A N 1
ATOM 750 C CA . ASP A 1 93 ? -10.833 -1.975 6.904 1.00 97.38 93 ASP A CA 1
ATOM 751 C C . ASP A 1 93 ? -9.657 -2.054 7.882 1.00 97.38 93 ASP A C 1
ATOM 753 O O . ASP A 1 93 ? -8.605 -1.451 7.667 1.00 97.38 93 ASP A O 1
ATOM 757 N N . LEU A 1 94 ? -9.825 -2.825 8.957 1.00 96.94 94 LEU A N 1
ATOM 758 C CA . LEU A 1 94 ? -8.737 -3.232 9.839 1.00 96.94 94 LEU A CA 1
ATOM 759 C C . LEU A 1 94 ? -8.089 -4.485 9.264 1.00 96.94 94 LEU A C 1
ATOM 761 O O . LEU A 1 94 ? -8.758 -5.501 9.064 1.00 96.94 94 LEU A O 1
ATOM 765 N N . THR A 1 95 ? -6.776 -4.457 9.080 1.00 97.62 95 THR A N 1
ATOM 766 C CA . THR A 1 95 ? -6.014 -5.611 8.618 1.00 97.62 95 THR A CA 1
ATOM 767 C C . THR A 1 95 ? -4.888 -5.966 9.569 1.00 97.62 95 THR A C 1
ATOM 769 O O . THR A 1 95 ? -4.276 -5.097 10.184 1.00 97.62 95 THR A O 1
ATOM 772 N N . THR A 1 96 ? -4.611 -7.264 9.681 1.00 97.50 96 THR A N 1
ATOM 773 C CA . THR A 1 96 ? -3.357 -7.760 10.250 1.00 97.50 96 THR A CA 1
ATOM 774 C C . THR A 1 96 ? -2.580 -8.504 9.184 1.00 97.50 96 THR A C 1
ATOM 776 O O . THR A 1 96 ? -3.125 -9.354 8.473 1.00 97.50 96 THR A O 1
ATOM 779 N N . ASP A 1 97 ? -1.301 -8.175 9.087 1.00 97.50 97 ASP A N 1
ATOM 780 C CA . ASP A 1 97 ? -0.393 -8.694 8.082 1.00 97.50 97 ASP A CA 1
ATOM 781 C C . ASP A 1 97 ? 0.753 -9.444 8.749 1.00 97.50 97 ASP A C 1
ATOM 783 O O . ASP A 1 97 ? 1.479 -8.887 9.565 1.00 97.50 97 ASP A O 1
ATOM 787 N N . GLU A 1 98 ? 0.947 -10.704 8.372 1.00 97.81 98 GLU A N 1
ATOM 788 C CA . GLU A 1 98 ? 2.187 -11.441 8.623 1.00 97.81 98 GLU A CA 1
ATOM 789 C C . GLU A 1 98 ? 3.014 -11.409 7.338 1.00 97.81 98 GLU A C 1
ATOM 791 O O . GLU A 1 98 ? 2.579 -11.941 6.311 1.00 97.81 98 GLU A O 1
ATOM 796 N N . ILE A 1 99 ? 4.180 -10.762 7.377 1.00 97.38 99 ILE A N 1
ATOM 797 C CA . ILE A 1 99 ? 4.972 -10.455 6.183 1.00 97.38 99 ILE A CA 1
ATOM 798 C C . ILE A 1 99 ? 6.330 -11.136 6.286 1.00 97.38 99 ILE A C 1
ATOM 800 O O . ILE A 1 99 ? 6.971 -11.113 7.334 1.00 97.38 99 ILE A O 1
ATOM 804 N N . GLN A 1 100 ? 6.770 -11.728 5.180 1.00 97.25 100 GLN A N 1
ATOM 805 C CA . GLN A 1 100 ? 8.097 -12.303 5.017 1.00 97.25 100 GLN A CA 1
ATOM 806 C C . GLN A 1 100 ? 8.756 -11.725 3.763 1.00 97.25 100 GLN A C 1
ATOM 808 O O . GLN A 1 100 ? 8.174 -11.787 2.679 1.00 97.25 100 GLN A O 1
ATOM 813 N N . SER A 1 101 ? 9.979 -11.215 3.902 1.00 96.06 101 SER A N 1
ATOM 814 C CA . SER A 1 101 ? 10.817 -10.708 2.810 1.00 96.06 101 SER A CA 1
ATOM 815 C C . SER A 1 101 ? 12.238 -11.234 2.988 1.00 96.06 101 SER A C 1
ATOM 817 O O . SER A 1 101 ? 12.930 -10.844 3.925 1.00 96.06 101 SER A O 1
ATOM 819 N N . GLY A 1 102 ? 12.673 -12.163 2.134 1.00 91.81 102 GLY A N 1
ATOM 820 C CA . GLY A 1 102 ? 13.931 -12.885 2.356 1.00 91.81 102 GLY A CA 1
ATOM 821 C C . GLY A 1 102 ? 13.948 -13.582 3.726 1.00 91.81 102 GLY A C 1
ATOM 822 O O . GLY A 1 102 ? 13.062 -14.388 4.025 1.00 91.81 102 GLY A O 1
ATOM 823 N N . ASN A 1 103 ? 14.942 -13.245 4.554 1.00 92.38 103 ASN A N 1
ATOM 824 C CA . ASN A 1 103 ? 15.076 -13.743 5.930 1.00 92.38 103 ASN A CA 1
ATOM 825 C C . ASN A 1 103 ? 14.348 -12.878 6.972 1.00 92.38 103 ASN A C 1
ATOM 827 O O . ASN A 1 103 ? 14.234 -13.288 8.126 1.00 92.38 103 ASN A O 1
ATOM 831 N N . ALA A 1 104 ? 13.869 -11.692 6.592 1.00 94.62 104 ALA A N 1
ATOM 832 C CA . ALA A 1 104 ? 13.151 -10.808 7.493 1.00 94.62 104 ALA A CA 1
ATOM 833 C C . ALA A 1 104 ? 11.678 -11.205 7.594 1.00 94.62 104 ALA A C 1
ATOM 835 O O . ALA A 1 104 ? 11.029 -11.553 6.601 1.00 94.62 104 ALA A O 1
ATOM 836 N N . GLN A 1 105 ? 11.148 -11.118 8.811 1.00 96.19 105 GLN A N 1
ATOM 837 C CA . GLN A 1 105 ? 9.746 -11.357 9.109 1.00 96.19 105 GLN A CA 1
ATOM 838 C C . GLN A 1 105 ? 9.260 -10.327 10.120 1.00 96.19 105 GLN A C 1
ATOM 840 O O . GLN A 1 105 ? 9.931 -10.062 11.116 1.00 96.19 105 GLN A O 1
ATOM 845 N N . TRP A 1 106 ? 8.077 -9.779 9.879 1.00 95.88 106 TRP A N 1
ATOM 846 C CA . TRP A 1 106 ? 7.437 -8.855 10.804 1.00 95.88 106 TRP A CA 1
ATOM 847 C C . TRP A 1 106 ? 5.915 -8.944 10.699 1.00 95.88 106 TRP A C 1
ATOM 849 O O . TRP A 1 106 ? 5.363 -9.682 9.872 1.00 95.88 106 TRP A O 1
ATOM 859 N N . ARG A 1 107 ? 5.238 -8.237 11.604 1.00 96.25 107 ARG A N 1
ATOM 860 C CA . ARG A 1 107 ? 3.782 -8.146 11.651 1.00 96.25 107 ARG A CA 1
ATOM 861 C C . ARG A 1 107 ? 3.362 -6.692 11.683 1.00 96.25 107 ARG A C 1
ATOM 863 O O . ARG A 1 107 ? 4.004 -5.892 12.353 1.00 96.25 107 ARG A O 1
ATOM 870 N N . GLU A 1 108 ? 2.279 -6.384 10.989 1.00 96.25 108 GLU A N 1
ATOM 871 C CA . GLU A 1 108 ? 1.695 -5.046 10.967 1.00 96.25 108 GLU A CA 1
ATOM 872 C C . GLU A 1 108 ? 0.189 -5.122 11.206 1.00 96.25 108 GLU A C 1
ATOM 874 O O . GLU A 1 108 ? -0.466 -6.108 10.856 1.00 96.25 108 GLU A O 1
ATOM 879 N N . LEU A 1 109 ? -0.345 -4.057 11.795 1.00 95.88 109 LEU A N 1
ATOM 880 C CA . LEU A 1 109 ? -1.767 -3.762 11.859 1.00 95.88 109 LEU A CA 1
ATOM 881 C C . LEU A 1 109 ? -1.987 -2.483 11.049 1.00 95.88 109 LEU A C 1
ATOM 883 O O . LEU A 1 109 ? -1.346 -1.473 11.327 1.00 95.88 109 LEU A O 1
ATOM 887 N N . GLU A 1 110 ? -2.860 -2.525 10.045 1.00 96.12 110 GLU A N 1
ATOM 888 C CA . GLU A 1 110 ? -3.212 -1.351 9.236 1.00 96.12 110 GLU A CA 1
ATOM 889 C C . GLU A 1 110 ? -4.712 -1.076 9.349 1.00 96.12 110 GLU A C 1
ATOM 891 O O . GLU A 1 110 ? -5.512 -2.010 9.338 1.00 96.12 110 GLU A O 1
ATOM 896 N N . ILE A 1 111 ? -5.091 0.200 9.413 1.00 96.19 111 ILE A N 1
ATOM 897 C CA . ILE A 1 111 ? -6.479 0.651 9.276 1.00 96.19 111 ILE A CA 1
ATOM 898 C C . ILE A 1 111 ? -6.544 1.531 8.030 1.00 96.19 111 ILE A C 1
ATOM 900 O O . ILE A 1 111 ? -5.920 2.590 7.988 1.00 96.19 111 ILE A O 1
ATOM 904 N N . GLU A 1 112 ? -7.265 1.075 7.009 1.00 95.75 112 GLU A N 1
ATOM 905 C CA . GLU A 1 112 ? -7.413 1.775 5.731 1.00 95.75 112 GLU A CA 1
ATOM 906 C C . GLU A 1 112 ? -8.834 2.330 5.617 1.00 95.75 112 GLU A C 1
ATOM 908 O O . GLU A 1 112 ? -9.795 1.565 5.541 1.00 95.75 112 GLU A O 1
ATOM 913 N N . PHE A 1 113 ? -8.981 3.659 5.649 1.00 96.06 113 PHE A N 1
ATOM 914 C CA . PHE A 1 113 ? -10.285 4.307 5.486 1.00 96.06 113 PHE A CA 1
ATOM 915 C C . PHE A 1 113 ? -10.824 4.099 4.072 1.00 96.06 113 PHE A C 1
ATOM 917 O O . PHE A 1 113 ? -10.081 4.173 3.092 1.00 96.06 113 PHE A O 1
ATOM 924 N N . VAL A 1 114 ? -12.131 3.859 3.958 1.00 94.94 114 VAL A N 1
ATOM 925 C CA . VAL A 1 114 ? -12.764 3.677 2.647 1.00 94.94 114 VAL A CA 1
ATOM 926 C C . VAL A 1 114 ? -12.862 5.015 1.896 1.00 94.94 114 VAL A C 1
ATOM 928 O O . VAL A 1 114 ? -13.013 6.057 2.536 1.00 94.94 114 VAL A O 1
ATOM 931 N N . PRO A 1 115 ? -12.882 5.021 0.548 1.00 91.50 115 PRO A N 1
ATOM 932 C CA . PRO A 1 115 ? -12.879 6.261 -0.241 1.00 91.50 115 PRO A CA 1
ATOM 933 C C . PRO A 1 115 ? -14.076 7.197 -0.018 1.00 91.50 115 PRO A C 1
ATOM 935 O O . PRO A 1 115 ? -14.043 8.345 -0.449 1.00 91.50 115 PRO A O 1
ATOM 938 N N . SER A 1 116 ? -15.162 6.710 0.590 1.00 92.69 116 SER A N 1
ATOM 939 C CA . SER A 1 116 ? -16.333 7.530 0.917 1.00 92.69 116 SER A CA 1
ATOM 940 C C . SER A 1 116 ? -16.169 8.357 2.196 1.00 92.69 116 SER A C 1
ATOM 942 O O . SER A 1 116 ? -17.003 9.224 2.446 1.00 92.69 116 SER A O 1
ATOM 944 N N . VAL A 1 117 ? -15.147 8.088 3.016 1.00 94.12 117 VAL A N 1
ATOM 945 C CA . VAL A 1 117 ? -14.808 8.918 4.180 1.00 94.12 117 VAL A CA 1
ATOM 946 C C . VAL A 1 117 ? -14.060 10.156 3.690 1.00 94.12 117 VAL A C 1
ATOM 948 O O . VAL A 1 117 ? -13.148 10.045 2.875 1.00 94.12 117 VAL A O 1
ATOM 951 N N . SER A 1 118 ? -14.453 11.341 4.163 1.00 92.69 118 SER A N 1
ATOM 952 C CA . SER A 1 118 ? -13.785 12.584 3.770 1.00 92.69 118 SER A CA 1
ATOM 953 C C . SER A 1 118 ? -12.374 12.674 4.362 1.00 92.69 118 SER A C 1
ATOM 955 O O . SER A 1 118 ? -12.104 12.109 5.420 1.00 92.69 118 SER A O 1
ATOM 957 N N . ASP A 1 119 ? -11.476 13.437 3.731 1.00 89.69 119 ASP A N 1
ATOM 958 C CA . ASP A 1 119 ? -10.112 13.635 4.250 1.00 89.69 119 ASP A CA 1
ATOM 959 C C . ASP A 1 119 ? -10.095 14.220 5.673 1.00 89.69 119 ASP A C 1
ATOM 961 O O . ASP A 1 119 ? -9.225 13.878 6.478 1.00 89.69 119 ASP A O 1
ATOM 965 N N . ALA A 1 120 ? -11.053 15.101 5.986 1.00 91.44 120 ALA A N 1
ATOM 966 C CA . ALA A 1 120 ? -11.188 15.704 7.308 1.00 91.44 120 ALA A CA 1
ATOM 967 C C . ALA A 1 120 ? -11.594 14.655 8.352 1.00 91.44 120 ALA A C 1
ATOM 969 O O . ALA A 1 120 ? -10.905 14.512 9.362 1.00 91.44 120 ALA A O 1
ATOM 970 N N . ASP A 1 121 ? -12.634 13.868 8.060 1.00 93.31 121 ASP A N 1
ATOM 971 C CA . ASP A 1 121 ? -13.108 12.817 8.966 1.00 93.31 121 ASP A CA 1
ATOM 972 C C . ASP A 1 121 ? -12.048 11.718 9.135 1.00 93.31 121 ASP A C 1
ATOM 974 O O . ASP A 1 121 ? -11.822 11.236 10.241 1.00 93.31 121 ASP A O 1
ATOM 978 N N . ALA A 1 122 ? -11.348 11.339 8.059 1.00 92.50 122 ALA A N 1
ATOM 979 C CA . ALA A 1 122 ? -10.257 10.367 8.117 1.00 92.50 122 ALA A CA 1
ATOM 980 C C . ALA A 1 122 ? -9.102 10.862 9.002 1.00 92.50 122 ALA A C 1
ATOM 982 O O . ALA A 1 122 ? -8.530 10.083 9.761 1.00 92.50 122 ALA A O 1
ATOM 983 N N . THR A 1 123 ? -8.772 12.156 8.941 1.00 91.50 123 THR A N 1
ATOM 984 C CA . THR A 1 123 ? -7.725 12.762 9.780 1.00 91.50 123 THR A CA 1
ATOM 985 C C . THR A 1 123 ? -8.129 12.793 11.256 1.00 91.50 123 THR A C 1
ATOM 987 O O . THR A 1 123 ? -7.313 12.473 12.126 1.00 91.50 123 THR A O 1
ATOM 990 N N . GLU A 1 124 ? -9.380 13.151 11.550 1.00 92.69 124 GLU A N 1
ATOM 991 C CA . GLU A 1 124 ? -9.928 13.132 12.911 1.00 92.69 124 GLU A CA 1
ATOM 992 C C . GLU A 1 124 ? -9.936 11.704 13.472 1.00 92.69 124 GLU A C 1
ATOM 994 O O . GLU A 1 124 ? -9.298 11.438 14.491 1.00 92.69 124 GLU A O 1
ATOM 999 N N . MET A 1 125 ? -10.514 10.747 12.739 1.00 93.69 125 MET A N 1
ATOM 1000 C CA . MET A 1 125 ? -10.529 9.337 13.138 1.00 93.69 125 MET A CA 1
ATOM 1001 C C . MET A 1 125 ? -9.116 8.760 13.299 1.00 93.69 125 MET A C 1
ATOM 1003 O O . MET A 1 125 ? -8.867 7.990 14.224 1.00 93.69 125 MET A O 1
ATOM 1007 N N . ALA A 1 126 ? -8.163 9.127 12.437 1.00 92.56 126 ALA A N 1
ATOM 1008 C CA . ALA A 1 126 ? -6.769 8.706 12.581 1.00 92.56 126 ALA A CA 1
ATOM 1009 C C . ALA A 1 126 ? -6.112 9.272 13.848 1.00 92.56 126 ALA A C 1
ATOM 1011 O O . ALA A 1 126 ? -5.245 8.621 14.434 1.00 92.56 126 ALA A O 1
ATOM 1012 N N . THR A 1 127 ? -6.496 10.478 14.267 1.00 91.94 127 THR A N 1
ATOM 1013 C CA . THR A 1 127 ? -6.016 11.095 15.510 1.00 91.94 127 THR A CA 1
ATOM 1014 C C . THR A 1 127 ? -6.573 10.352 16.721 1.00 91.94 127 THR A C 1
ATOM 1016 O O . THR A 1 127 ? -5.808 9.974 17.610 1.00 91.94 127 THR A O 1
ATOM 1019 N N . ASP A 1 128 ? -7.871 10.052 16.712 1.00 92.44 128 ASP A N 1
ATOM 1020 C CA . ASP A 1 128 ? -8.533 9.296 17.778 1.00 92.44 128 ASP A CA 1
ATOM 1021 C C . ASP A 1 128 ? -7.975 7.875 17.907 1.00 92.44 128 ASP A C 1
ATOM 1023 O O . ASP A 1 128 ? -7.700 7.410 19.013 1.00 92.44 128 ASP A O 1
ATOM 1027 N N . LEU A 1 129 ? -7.734 7.193 16.783 1.00 92.12 129 LEU A N 1
ATOM 1028 C CA . LEU A 1 129 ? -7.109 5.869 16.771 1.00 92.12 129 LEU A CA 1
ATOM 1029 C C . LEU A 1 129 ? -5.679 5.912 17.319 1.00 92.12 129 LEU A C 1
ATOM 1031 O O . LEU A 1 129 ? -5.303 5.050 18.111 1.00 92.12 129 LEU A O 1
ATOM 1035 N N . GLN A 1 130 ? -4.883 6.918 16.945 1.00 90.56 130 GLN A N 1
ATOM 1036 C CA . GLN A 1 130 ? -3.537 7.088 17.500 1.00 90.56 130 GLN A CA 1
ATOM 1037 C C . GLN A 1 130 ? -3.579 7.323 19.014 1.00 90.56 130 GLN A C 1
ATOM 1039 O O . GLN A 1 130 ? -2.788 6.722 19.737 1.00 90.56 130 GLN A O 1
ATOM 1044 N N . ALA A 1 131 ? -4.519 8.135 19.506 1.00 90.94 131 ALA A N 1
ATOM 1045 C CA . ALA A 1 131 ? -4.709 8.348 20.938 1.00 90.94 131 ALA A CA 1
ATOM 1046 C C . ALA A 1 131 ? -5.164 7.068 21.660 1.00 90.94 131 ALA A C 1
ATOM 1048 O O . ALA A 1 131 ? -4.670 6.768 22.746 1.00 90.94 131 ALA A O 1
ATOM 1049 N N . PHE A 1 132 ? -6.058 6.288 21.046 1.00 91.00 132 PHE A N 1
ATOM 1050 C CA . PHE A 1 132 ? -6.526 5.007 21.576 1.00 91.00 132 PHE A CA 1
ATOM 1051 C C . PHE A 1 132 ? -5.384 3.991 21.716 1.00 91.00 132 PHE A C 1
ATOM 1053 O O . PHE A 1 132 ? -5.242 3.363 22.764 1.00 91.00 132 PHE A O 1
ATOM 1060 N N . PHE A 1 133 ? -4.540 3.859 20.689 1.00 91.19 133 PHE A N 1
ATOM 1061 C CA . PHE A 1 133 ? -3.422 2.913 20.698 1.00 91.19 133 PHE A CA 1
ATOM 1062 C C . PHE A 1 133 ? -2.187 3.407 21.460 1.00 91.19 133 PHE A C 1
ATOM 1064 O O . PHE A 1 133 ? -1.311 2.601 21.754 1.00 91.19 133 PHE A O 1
ATOM 1071 N N . ALA A 1 134 ? -2.104 4.689 21.830 1.00 88.94 134 ALA A N 1
ATOM 1072 C CA . ALA A 1 134 ? -0.940 5.243 22.527 1.00 88.94 134 ALA A CA 1
ATOM 1073 C C . ALA A 1 134 ? -0.635 4.561 23.877 1.00 88.94 134 ALA A C 1
ATOM 1075 O O . ALA A 1 134 ? 0.500 4.618 24.344 1.00 88.94 134 ALA A O 1
ATOM 1076 N N . GLY A 1 135 ? -1.634 3.935 24.509 1.00 85.81 135 GLY A N 1
ATOM 1077 C CA . GLY A 1 135 ? -1.472 3.187 25.759 1.00 85.81 135 GLY A CA 1
ATOM 1078 C C . GLY A 1 135 ? -1.157 1.696 25.591 1.00 85.81 135 GLY A C 1
ATOM 1079 O O . GLY A 1 135 ? -0.994 1.012 26.598 1.00 85.81 135 GLY A O 1
ATOM 1080 N N . ASP A 1 136 ? -1.109 1.174 24.363 1.00 89.56 136 ASP A N 1
ATOM 1081 C CA . ASP A 1 136 ? -0.853 -0.244 24.102 1.00 89.56 136 ASP A CA 1
ATOM 1082 C C . ASP A 1 136 ? 0.646 -0.497 23.885 1.00 89.56 136 ASP A C 1
ATOM 1084 O O . ASP A 1 136 ? 1.193 -0.229 22.818 1.00 89.56 136 ASP A O 1
ATOM 1088 N N . GLU A 1 137 ? 1.318 -1.053 24.896 1.00 89.25 137 GLU A N 1
ATOM 1089 C CA . GLU A 1 137 ? 2.756 -1.365 24.844 1.00 89.25 137 GLU A CA 1
ATOM 1090 C C . GLU A 1 137 ? 3.113 -2.483 23.846 1.00 89.25 137 GLU A C 1
ATOM 1092 O O . GLU A 1 137 ? 4.290 -2.703 23.553 1.00 89.25 137 GLU A O 1
ATOM 1097 N N . THR A 1 138 ? 2.123 -3.212 23.321 1.00 90.38 138 THR A N 1
ATOM 1098 C CA . THR A 1 138 ? 2.342 -4.273 22.327 1.00 90.38 138 THR A CA 1
ATOM 1099 C C . THR A 1 138 ? 2.356 -3.750 20.894 1.00 90.38 138 THR A C 1
ATOM 1101 O O . THR A 1 138 ? 2.750 -4.480 19.978 1.00 90.38 138 THR A O 1
ATOM 1104 N N . LEU A 1 139 ? 1.959 -2.491 20.693 1.00 90.62 139 LEU A N 1
ATOM 1105 C CA . LEU A 1 139 ? 1.928 -1.829 19.400 1.00 90.62 139 LEU A CA 1
ATOM 1106 C C . LEU A 1 139 ? 2.935 -0.683 19.373 1.00 90.62 139 LEU A C 1
ATOM 1108 O O . LEU A 1 139 ? 3.146 0.042 20.338 1.00 90.62 139 LEU A O 1
ATOM 1112 N N . THR A 1 140 ? 3.576 -0.502 18.226 1.00 89.88 140 THR A N 1
ATOM 1113 C CA . THR A 1 140 ? 4.444 0.648 17.982 1.00 89.88 140 THR A CA 1
ATOM 1114 C C . THR A 1 140 ? 4.036 1.272 16.653 1.00 89.88 140 THR A C 1
ATOM 1116 O O . THR A 1 140 ? 3.913 0.537 15.669 1.00 89.88 140 THR A O 1
ATOM 1119 N N . PRO A 1 141 ? 3.811 2.599 16.598 1.00 88.88 141 PRO A N 1
ATOM 1120 C CA . PRO A 1 141 ? 3.537 3.300 15.350 1.00 88.88 141 PRO A CA 1
ATOM 1121 C C . PRO A 1 141 ? 4.606 2.989 14.298 1.00 88.88 141 PRO A C 1
ATOM 1123 O O . PRO A 1 141 ? 5.794 3.219 14.528 1.00 88.88 141 PRO A O 1
ATOM 1126 N N . SER A 1 142 ? 4.194 2.471 13.139 1.00 87.69 142 SER A N 1
ATOM 1127 C CA . SER A 1 142 ? 5.116 2.354 12.011 1.00 87.69 142 SER A CA 1
ATOM 1128 C C . SER A 1 142 ? 5.263 3.711 11.336 1.00 87.69 142 SER A C 1
ATOM 1130 O O . SER A 1 142 ? 4.272 4.366 11.019 1.00 87.69 142 SER A O 1
ATOM 1132 N N . HIS A 1 143 ? 6.509 4.112 11.090 1.00 85.69 143 HIS A N 1
ATOM 1133 C CA . HIS A 1 143 ? 6.827 5.275 10.261 1.00 85.69 143 HIS A CA 1
ATOM 1134 C C . HIS A 1 143 ? 7.361 4.890 8.882 1.00 85.69 143 HIS A C 1
ATOM 1136 O O . HIS A 1 143 ? 7.691 5.767 8.090 1.00 85.69 143 HIS A O 1
ATOM 1142 N N . GLN A 1 144 ? 7.456 3.591 8.609 1.00 87.94 144 GLN A N 1
ATOM 1143 C CA . GLN A 1 144 ? 7.976 3.040 7.370 1.00 87.94 144 GLN A CA 1
ATOM 1144 C C . GLN A 1 144 ? 6.870 2.258 6.670 1.00 87.94 144 GLN A C 1
ATOM 1146 O O . GLN A 1 144 ? 6.110 1.508 7.283 1.00 87.94 144 GLN A O 1
ATOM 1151 N N . SER A 1 145 ? 6.797 2.401 5.356 1.00 90.50 145 SER A N 1
ATOM 1152 C CA . SER A 1 145 ? 6.032 1.488 4.524 1.00 90.50 145 SER A CA 1
ATOM 1153 C C . SER A 1 145 ? 6.688 0.106 4.495 1.00 90.50 145 SER A C 1
ATOM 1155 O O . SER A 1 145 ? 7.902 -0.034 4.649 1.00 90.50 145 SER A O 1
ATOM 1157 N N . LYS A 1 146 ? 5.897 -0.923 4.171 1.00 94.06 146 LYS A N 1
ATOM 1158 C CA . LYS A 1 146 ? 6.397 -2.290 3.948 1.00 94.06 146 LYS A CA 1
ATOM 1159 C C . LYS A 1 146 ? 7.618 -2.344 3.017 1.00 94.06 146 LYS A C 1
ATOM 1161 O O . LYS A 1 146 ? 8.525 -3.134 3.249 1.00 94.06 146 LYS A O 1
ATOM 1166 N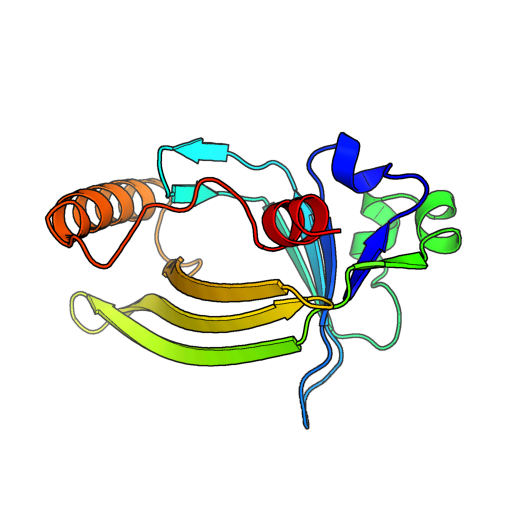 N . LEU A 1 147 ? 7.640 -1.525 1.955 1.00 94.00 147 LEU A N 1
ATOM 1167 C CA . LEU A 1 147 ? 8.765 -1.474 1.014 1.00 94.00 147 LEU A CA 1
ATOM 1168 C C . LEU A 1 147 ? 10.039 -0.967 1.694 1.00 94.00 147 LEU A C 1
ATOM 1170 O O . LEU A 1 147 ? 11.080 -1.599 1.558 1.00 94.00 147 LEU A O 1
ATOM 1174 N N . GLU A 1 148 ? 9.951 0.134 2.438 1.00 92.00 148 GLU A N 1
ATOM 1175 C CA . GLU A 1 148 ? 11.093 0.699 3.167 1.00 92.00 148 GLU A CA 1
ATOM 1176 C C . GLU A 1 148 ? 11.610 -0.276 4.226 1.00 92.00 148 GLU A C 1
ATOM 1178 O O . GLU A 1 148 ? 12.816 -0.494 4.307 1.00 92.00 148 GLU A O 1
ATOM 1183 N N . ALA A 1 149 ? 10.707 -0.929 4.965 1.00 92.38 149 ALA A N 1
ATOM 1184 C CA . ALA A 1 149 ? 11.066 -1.954 5.942 1.00 92.38 149 ALA A CA 1
ATOM 1185 C C . ALA A 1 149 ? 11.798 -3.142 5.293 1.00 92.38 149 ALA A C 1
ATOM 1187 O O . ALA A 1 149 ? 12.805 -3.611 5.818 1.00 92.38 149 ALA A O 1
ATOM 1188 N N . ALA A 1 150 ? 11.338 -3.612 4.128 1.00 93.88 150 ALA A N 1
ATOM 1189 C CA . ALA A 1 150 ? 12.024 -4.688 3.420 1.00 93.88 150 ALA A CA 1
ATOM 1190 C C . ALA A 1 150 ? 13.374 -4.269 2.845 1.00 93.88 150 ALA A C 1
ATOM 1192 O O . ALA A 1 150 ? 14.307 -5.058 2.928 1.00 93.88 150 ALA A O 1
ATOM 1193 N N . ILE A 1 151 ? 13.494 -3.066 2.277 1.00 92.69 151 ILE A N 1
ATOM 1194 C CA . ILE A 1 151 ? 14.777 -2.555 1.772 1.00 92.69 151 ILE A CA 1
ATOM 1195 C C . ILE A 1 151 ? 15.781 -2.422 2.919 1.00 92.69 151 ILE A C 1
ATOM 1197 O O . ILE A 1 151 ? 16.932 -2.805 2.755 1.00 92.69 151 ILE A O 1
ATOM 1201 N N . ALA A 1 152 ? 15.348 -1.936 4.084 1.00 90.06 152 ALA A N 1
ATOM 1202 C CA . ALA A 1 152 ? 16.196 -1.822 5.270 1.00 90.06 152 ALA A CA 1
ATOM 1203 C C . ALA A 1 152 ? 16.672 -3.180 5.822 1.00 90.06 152 ALA A C 1
ATOM 1205 O O . ALA A 1 152 ? 17.589 -3.215 6.640 1.00 90.06 152 ALA A O 1
ATOM 1206 N N . ALA A 1 153 ? 16.044 -4.281 5.400 1.00 87.62 153 ALA A N 1
ATOM 1207 C CA . ALA A 1 153 ? 16.363 -5.636 5.829 1.00 87.62 153 ALA A CA 1
ATOM 1208 C C . ALA A 1 153 ? 17.162 -6.459 4.796 1.00 87.62 153 ALA A C 1
ATOM 1210 O O . ALA A 1 153 ? 17.443 -7.632 5.062 1.00 87.62 153 ALA A O 1
ATOM 1211 N N . LEU A 1 154 ? 17.480 -5.880 3.630 1.00 81.31 154 LEU A N 1
ATOM 1212 C CA . LEU A 1 154 ? 18.385 -6.458 2.625 1.00 81.31 154 LEU A CA 1
ATOM 1213 C C . LEU A 1 154 ? 19.851 -6.219 3.003 1.00 81.31 154 LEU A C 1
ATOM 1215 O O . LEU A 1 154 ? 20.651 -7.154 2.773 1.00 81.31 154 LEU A O 1
#

Foldseek 3Di:
DWKFAPCPQVVQVKTWDFDDDVPDFIKIKIWHDWDDDFLDIDTDIDMDGDPADDPVVCVVVDVVRSVRIDDDWDKDKDKDWDFDDDPRDGFWIWMKIFMDTPPDTDIDIDTGTDPVQDPVNSVVVVVVVCVVCVPPPVDDRDPDDPVRVNVVVD

Sequence (154 aa):
TYLDHAATLITRGWALRRRETVSAPTRYTLKRNAKQVGAFHQRDEIEREGDQIPTEIVHEIGTQLASELHEVVTMRQRRRSWPLQLNGSVVADLTTDEIQSGNAQWRELEIEFVPSVSDADATEMATDLQAFFAGDETLTPSHQSKLEAAIAAL